Protein AF-A0A946HIW4-F1 (afdb_monomer)

Radius of gyration: 15.56 Å; Cα contacts (8 Å, |Δi|>4): 29; chains: 1; bounding box: 30×37×32 Å

Solvent-accessible surface area (backbone atoms only — not comparable to full-atom values): 4091 Å² total; per-residue (Å²): 133,84,91,70,84,82,82,84,50,53,65,54,46,50,55,52,50,52,54,44,25,74,74,37,68,69,44,40,54,49,42,71,73,71,46,86,69,80,72,85,83,73,73,80,61,68,70,48,52,50,52,62,58,73,52,55,100,54,71,89,90,113

pLDDT: mean 93.31, std 8.95, range [53.38, 98.56]

Foldseek 3Di:
DDPDDDDDDLVSQVVVLVVVCVVDVVSVVVCVVPPRDDDDDDDDDDVVVVVVVVCPPHDPVD

Sequence (62 aa):
MHSERIITAPACVCEGALWLANSEPRFAKALKLTGDLPLRRRPDGFAQLLSAIVSQQVSVAA

Secondary structure (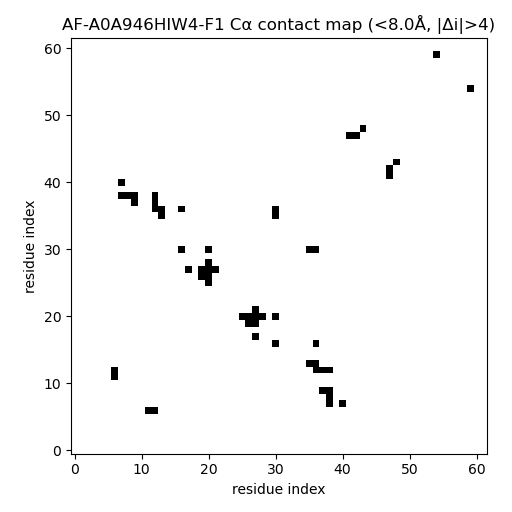DSSP, 8-state):
---PPP--SHHHHHHHHHHHHHH-HHHHHHHHHH-SPP------SHHHHHHHHHTTTS-TT-

Structure (mmCIF, N/CA/C/O backbone):
data_AF-A0A946HIW4-F1
#
_entry.id   AF-A0A946HIW4-F1
#
loop_
_atom_site.group_PDB
_atom_site.id
_atom_site.type_symbol
_atom_site.label_atom_id
_atom_site.label_alt_id
_atom_site.label_comp_id
_atom_site.label_asym_id
_atom_site.label_entity_id
_atom_site.label_seq_id
_atom_site.pdbx_PDB_ins_code
_atom_site.Cartn_x
_atom_site.Cartn_y
_atom_site.Cartn_z
_atom_site.occupancy
_atom_site.B_iso_or_equiv
_atom_site.auth_seq_id
_atom_site.auth_comp_id
_atom_site.auth_asym_id
_atom_site.auth_atom_id
_atom_site.pdbx_PDB_model_num
ATOM 1 N N . MET A 1 1 ? 9.470 -20.161 -5.589 1.00 53.38 1 MET A N 1
ATOM 2 C CA . MET A 1 1 ? 8.451 -19.134 -5.894 1.00 53.38 1 MET A CA 1
ATOM 3 C C . MET A 1 1 ? 7.566 -19.007 -4.673 1.00 53.38 1 MET A C 1
ATOM 5 O O . MET A 1 1 ? 7.039 -20.023 -4.242 1.00 53.38 1 MET A O 1
ATOM 9 N N . HIS A 1 2 ? 7.467 -17.822 -4.074 1.00 66.69 2 HIS A N 1
ATOM 10 C CA . HIS A 1 2 ? 6.527 -17.61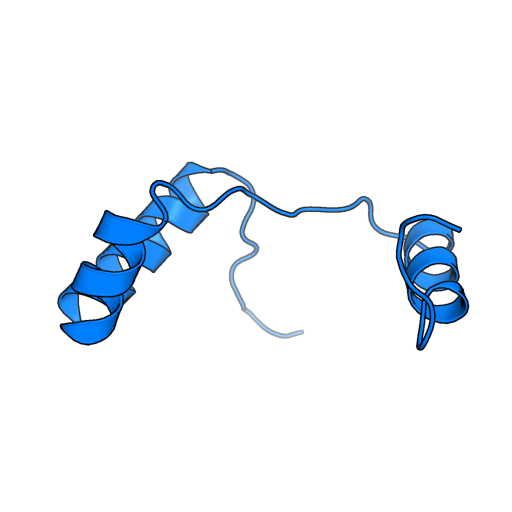3 -2.973 1.00 66.69 2 HIS A CA 1
ATOM 11 C C . HIS A 1 2 ? 5.110 -17.551 -3.554 1.00 66.69 2 HIS A C 1
ATOM 13 O O . HIS A 1 2 ? 4.883 -16.861 -4.544 1.00 66.69 2 HIS A O 1
ATOM 19 N N . SER A 1 3 ? 4.180 -18.307 -2.971 1.00 87.19 3 SER A N 1
ATOM 20 C CA . SER A 1 3 ? 2.782 -18.424 -3.420 1.00 87.19 3 SER A CA 1
ATOM 21 C C . SER A 1 3 ? 1.897 -17.288 -2.880 1.00 87.19 3 SER A C 1
ATOM 23 O O . SER A 1 3 ? 0.718 -17.486 -2.586 1.00 87.19 3 SER A O 1
ATOM 25 N N . GLU A 1 4 ? 2.470 -16.108 -2.673 1.00 89.56 4 GLU A N 1
ATOM 26 C CA . GLU A 1 4 ? 1.784 -14.993 -2.027 1.00 89.56 4 GLU A CA 1
ATOM 27 C C . GLU A 1 4 ? 0.920 -14.210 -3.024 1.00 89.56 4 GLU A C 1
ATOM 29 O O . GLU A 1 4 ? 1.255 -14.064 -4.202 1.00 89.56 4 GLU A O 1
ATOM 34 N N . ARG A 1 5 ? -0.218 -13.688 -2.546 1.00 94.06 5 ARG A N 1
ATOM 35 C CA . ARG A 1 5 ? -1.145 -12.894 -3.361 1.00 94.06 5 ARG A CA 1
ATOM 36 C C . ARG A 1 5 ? -0.577 -11.496 -3.616 1.00 94.06 5 ARG A C 1
ATOM 38 O O . ARG A 1 5 ? -0.301 -10.757 -2.675 1.00 94.06 5 ARG A O 1
ATOM 45 N N . ILE A 1 6 ? -0.531 -11.078 -4.880 1.00 93.06 6 ILE A N 1
ATOM 46 C CA . ILE A 1 6 ? -0.203 -9.695 -5.258 1.00 93.06 6 ILE A CA 1
ATOM 47 C C . ILE A 1 6 ? -1.416 -8.778 -5.026 1.00 93.06 6 ILE A C 1
ATOM 49 O O . ILE A 1 6 ? -2.525 -9.068 -5.473 1.00 93.06 6 ILE A O 1
ATOM 53 N N . ILE A 1 7 ? -1.199 -7.634 -4.372 1.00 95.69 7 ILE A N 1
ATOM 54 C CA . ILE A 1 7 ? -2.201 -6.570 -4.202 1.00 95.69 7 ILE A C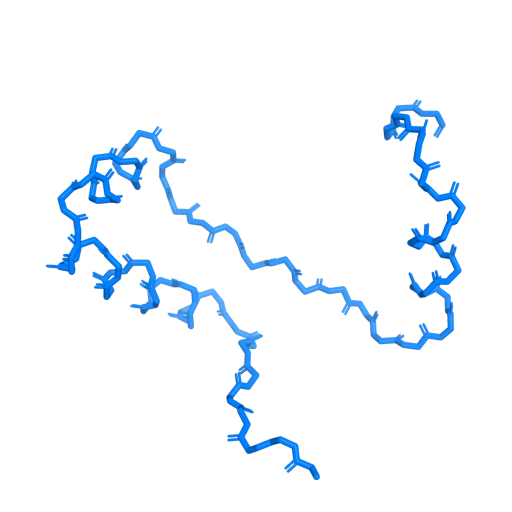A 1
ATOM 55 C C . ILE A 1 7 ? -2.258 -5.743 -5.488 1.00 95.69 7 ILE A C 1
ATOM 57 O O . ILE A 1 7 ? -1.298 -5.050 -5.825 1.00 95.69 7 ILE A O 1
ATOM 61 N N . THR A 1 8 ? -3.377 -5.801 -6.211 1.00 96.31 8 THR A N 1
ATOM 62 C CA . THR A 1 8 ? -3.482 -5.197 -7.550 1.00 96.31 8 THR A CA 1
ATOM 63 C C . THR A 1 8 ? -4.422 -4.001 -7.646 1.00 96.31 8 THR A C 1
ATOM 65 O O . THR A 1 8 ? -4.243 -3.201 -8.563 1.00 96.31 8 THR A O 1
ATOM 68 N N . ALA A 1 9 ? -5.365 -3.852 -6.711 1.00 96.69 9 ALA A N 1
ATOM 69 C CA . ALA A 1 9 ? -6.430 -2.851 -6.755 1.00 96.69 9 ALA A CA 1
ATOM 70 C C . ALA A 1 9 ? -6.692 -2.217 -5.372 1.00 96.69 9 ALA A C 1
ATOM 72 O O . ALA A 1 9 ? -6.371 -2.834 -4.352 1.00 96.69 9 ALA A O 1
ATOM 73 N N . PRO A 1 10 ? -7.329 -1.028 -5.304 1.00 97.62 10 PRO A N 1
ATOM 74 C CA . PRO A 1 10 ? -7.711 -0.397 -4.035 1.00 97.62 10 PRO A CA 1
ATOM 75 C C . PRO A 1 10 ? -8.563 -1.302 -3.134 1.00 97.62 10 PRO A C 1
ATOM 77 O O . PRO A 1 10 ? -8.374 -1.322 -1.921 1.00 97.62 10 PRO A O 1
ATOM 80 N N . ALA A 1 11 ? -9.434 -2.127 -3.725 1.00 97.81 11 ALA A N 1
ATOM 81 C CA . ALA A 1 11 ? -10.251 -3.090 -2.988 1.00 97.81 11 ALA A CA 1
ATOM 82 C C . ALA A 1 11 ? -9.410 -4.100 -2.185 1.00 97.81 11 ALA A C 1
ATOM 84 O O . ALA A 1 11 ? -9.767 -4.423 -1.057 1.00 97.81 11 ALA A O 1
ATOM 85 N N . CYS A 1 12 ? -8.260 -4.540 -2.712 1.00 97.81 12 CYS A N 1
ATOM 86 C CA . CYS A 1 12 ? -7.352 -5.443 -2.000 1.00 97.81 12 CYS A CA 1
ATOM 87 C C . CYS A 1 12 ? -6.732 -4.779 -0.759 1.00 97.81 12 CYS A C 1
ATOM 89 O O . CYS A 1 12 ? -6.447 -5.454 0.228 1.00 97.81 12 CYS A O 1
ATOM 91 N N . VAL A 1 13 ? -6.510 -3.461 -0.811 1.00 97.94 13 VAL A N 1
ATOM 92 C CA . VAL A 1 13 ? -5.991 -2.681 0.322 1.00 97.94 13 VAL A CA 1
ATOM 93 C C . VAL A 1 13 ? -7.082 -2.484 1.372 1.00 97.94 13 VAL 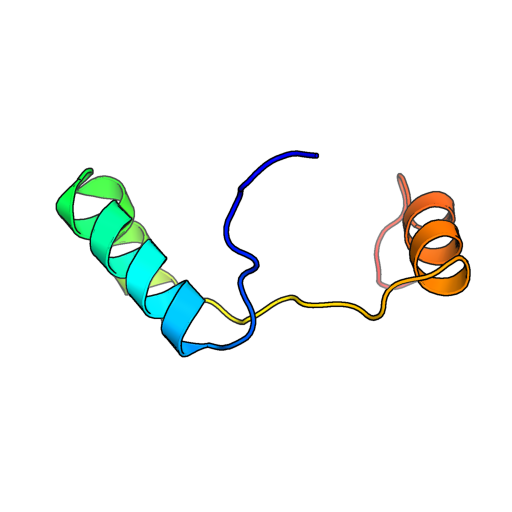A C 1
ATOM 95 O O . VAL A 1 13 ? -6.822 -2.681 2.555 1.00 97.94 13 VAL A O 1
ATOM 98 N N . CYS A 1 14 ? -8.306 -2.159 0.944 1.00 97.88 14 CYS A N 1
ATOM 99 C CA . CYS A 1 14 ? -9.462 -2.026 1.831 1.00 97.88 14 CYS A CA 1
ATOM 100 C C . CYS A 1 14 ? -9.754 -3.337 2.582 1.00 97.88 14 CYS A C 1
ATOM 102 O O . CYS A 1 14 ? -9.876 -3.333 3.804 1.00 97.88 14 CYS A O 1
ATOM 104 N N . GLU A 1 15 ? -9.754 -4.468 1.871 1.00 98.12 15 GLU A N 1
ATOM 105 C CA . GLU A 1 15 ? -9.885 -5.815 2.442 1.00 98.12 15 GLU A CA 1
ATOM 106 C C . GLU A 1 15 ? -8.870 -6.058 3.576 1.00 98.12 15 GLU A C 1
ATOM 108 O O . GLU A 1 15 ? -9.249 -6.422 4.691 1.00 98.12 15 GLU A O 1
ATOM 113 N N . GLY A 1 16 ? -7.583 -5.798 3.320 1.00 97.12 16 GLY A N 1
ATOM 114 C CA . GLY A 1 16 ? -6.527 -5.971 4.319 1.00 97.12 16 GLY A CA 1
ATOM 115 C C . GLY A 1 16 ? -6.643 -4.998 5.497 1.00 97.12 16 GLY A C 1
ATOM 116 O O . GLY A 1 16 ? -6.434 -5.389 6.645 1.00 97.12 16 GLY A O 1
ATOM 117 N N . ALA A 1 17 ? -7.020 -3.745 5.235 1.00 98.06 17 ALA A N 1
ATOM 118 C CA . ALA A 1 17 ? -7.218 -2.737 6.273 1.00 98.06 17 ALA A CA 1
ATOM 119 C C . ALA A 1 17 ? -8.366 -3.113 7.223 1.00 98.06 17 ALA A C 1
ATOM 121 O O . ALA A 1 17 ? -8.216 -2.995 8.440 1.00 98.06 17 ALA A O 1
ATOM 122 N N . LEU A 1 18 ? -9.478 -3.625 6.687 1.00 98.00 18 LEU A N 1
ATOM 123 C CA . LEU A 1 18 ? -10.603 -4.122 7.483 1.00 98.00 18 LEU A CA 1
ATOM 124 C C . LEU A 1 18 ? -10.213 -5.347 8.312 1.00 98.00 18 LEU A C 1
ATOM 126 O O . LEU A 1 18 ? -10.540 -5.417 9.496 1.00 98.00 18 LEU A O 1
ATOM 130 N N . TRP A 1 19 ? -9.470 -6.288 7.726 1.00 98.19 19 TRP A N 1
ATOM 131 C CA . TRP A 1 19 ? -8.978 -7.454 8.459 1.00 98.19 19 TRP A CA 1
ATOM 132 C C . TRP A 1 19 ? -8.087 -7.052 9.648 1.00 98.19 19 TRP A C 1
ATOM 134 O O . TRP A 1 19 ? -8.269 -7.557 10.759 1.00 98.19 19 TRP A O 1
ATOM 144 N N . LEU A 1 20 ? -7.179 -6.089 9.447 1.00 98.25 20 LEU A N 1
ATOM 145 C CA . LEU A 1 20 ? -6.319 -5.547 10.505 1.00 98.25 20 LEU A CA 1
ATOM 146 C C . LEU A 1 20 ? -7.124 -4.819 11.586 1.00 98.25 20 LEU A C 1
ATOM 148 O O . LEU A 1 20 ? -6.877 -5.028 12.771 1.00 98.25 20 LEU A O 1
ATOM 152 N N . ALA A 1 21 ? -8.098 -3.997 11.191 1.00 98.06 21 ALA A N 1
ATOM 153 C CA . ALA A 1 21 ? -8.962 -3.271 12.118 1.00 98.06 21 ALA A CA 1
ATOM 154 C C . ALA A 1 21 ? -9.801 -4.211 13.000 1.00 98.06 21 ALA A C 1
ATOM 156 O O . ALA A 1 21 ? -9.995 -3.925 14.180 1.00 98.06 21 ALA A O 1
ATOM 157 N N . ASN A 1 22 ? -10.252 -5.341 12.446 1.00 98.25 22 ASN A N 1
ATOM 158 C CA . ASN A 1 22 ? -10.963 -6.377 13.196 1.00 98.25 22 ASN A CA 1
ATOM 159 C C . ASN A 1 22 ? -10.040 -7.167 14.136 1.00 98.25 22 ASN A C 1
ATOM 161 O O . ASN A 1 22 ? -10.485 -7.623 15.186 1.00 98.25 22 ASN A O 1
ATOM 165 N N . SER A 1 23 ? -8.768 -7.333 13.765 1.00 98.56 23 SER A N 1
ATOM 166 C CA . SER A 1 23 ? -7.795 -8.121 14.533 1.00 98.56 23 SER A CA 1
ATOM 167 C C . SER A 1 23 ? -7.151 -7.342 15.687 1.00 98.56 23 SER A C 1
ATOM 169 O O . SER A 1 23 ? -6.835 -7.927 16.719 1.00 98.56 23 SER A O 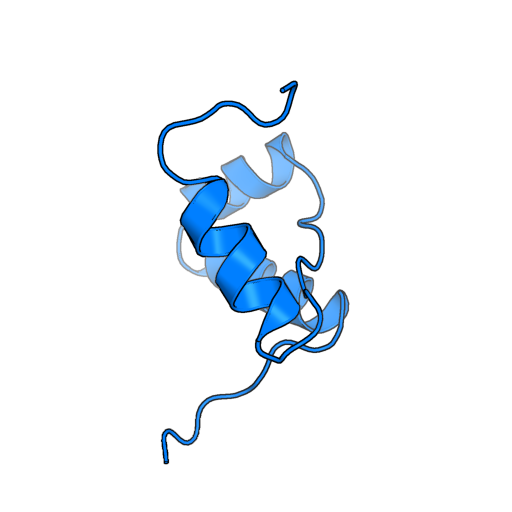1
ATOM 171 N N . GLU A 1 24 ? -6.948 -6.030 15.540 1.00 98.44 24 GLU A N 1
ATOM 172 C CA . GLU A 1 24 ? -6.308 -5.172 16.545 1.00 98.44 24 GLU A CA 1
ATOM 173 C C . GLU A 1 24 ? -7.017 -3.801 16.620 1.00 98.44 24 GLU A C 1
ATOM 175 O O . GLU A 1 24 ? -6.943 -3.008 15.672 1.00 98.44 24 GLU A O 1
ATOM 180 N N . PRO A 1 25 ? -7.661 -3.460 17.756 1.00 97.50 25 PRO A N 1
ATOM 181 C CA . PRO A 1 25 ? -8.439 -2.225 17.902 1.00 97.50 25 PRO A CA 1
ATOM 182 C C . PRO A 1 25 ? -7.666 -0.931 17.615 1.00 97.50 25 PRO A C 1
ATOM 184 O O . PRO A 1 25 ? -8.247 0.061 17.161 1.00 97.50 25 PRO A O 1
ATOM 187 N N . ARG A 1 26 ? -6.346 -0.902 17.847 1.00 98.50 26 ARG A N 1
ATOM 188 C CA . ARG A 1 26 ? -5.519 0.273 17.527 1.00 98.50 26 ARG A CA 1
ATOM 189 C C . ARG A 1 26 ? -5.460 0.550 16.026 1.00 98.50 26 ARG A C 1
ATOM 191 O O . ARG A 1 26 ? -5.393 1.719 15.647 1.00 98.50 26 ARG A O 1
ATOM 198 N N . PHE A 1 27 ? -5.553 -0.473 15.176 1.00 98.38 27 PHE A N 1
ATOM 199 C CA . PHE A 1 27 ? -5.614 -0.282 13.727 1.00 98.38 27 PHE A CA 1
ATOM 200 C C . PHE A 1 27 ? -6.962 0.271 13.272 1.00 98.38 27 PHE A C 1
ATOM 202 O O . PHE A 1 27 ? -6.977 1.136 12.401 1.00 98.38 27 PHE A O 1
ATOM 209 N N . ALA A 1 28 ? -8.073 -0.104 13.914 1.00 98.25 28 ALA A N 1
ATOM 210 C CA . ALA A 1 28 ? -9.368 0.528 13.652 1.00 98.25 28 ALA A CA 1
ATOM 211 C C . ALA A 1 28 ? -9.334 2.034 13.966 1.00 98.25 28 ALA A C 1
ATOM 213 O O . ALA A 1 28 ? -9.797 2.861 13.177 1.00 98.25 28 ALA A O 1
ATOM 214 N N . LYS A 1 29 ? -8.719 2.408 15.099 1.00 98.50 29 LYS A N 1
ATOM 215 C CA . LYS A 1 29 ? -8.510 3.819 15.455 1.00 98.50 29 LYS A CA 1
ATOM 216 C C . LYS A 1 29 ? -7.629 4.536 14.431 1.00 98.50 29 LYS A C 1
ATOM 218 O O . LYS A 1 29 ? -7.977 5.639 14.020 1.00 98.50 29 LYS A O 1
ATOM 223 N N . ALA A 1 30 ? -6.509 3.932 14.032 1.00 98.06 30 ALA A N 1
ATOM 224 C CA . ALA A 1 30 ? -5.606 4.515 13.044 1.00 98.06 30 ALA A CA 1
ATOM 225 C C . ALA A 1 30 ? -6.312 4.741 11.699 1.00 98.06 30 ALA A C 1
ATOM 227 O O . ALA A 1 30 ? -6.285 5.858 11.194 1.00 98.06 30 ALA A O 1
ATOM 228 N N . LEU A 1 31 ? -7.026 3.732 11.189 1.00 98.00 31 LEU A N 1
ATOM 229 C CA . LEU A 1 31 ? -7.760 3.805 9.924 1.00 98.00 31 LEU A CA 1
ATOM 230 C C . LEU A 1 31 ? -8.818 4.918 9.937 1.00 98.00 31 LEU A C 1
ATOM 232 O O . LEU A 1 31 ? -8.932 5.671 8.975 1.00 98.00 31 LEU A O 1
ATOM 236 N N . LYS A 1 32 ? -9.537 5.094 11.055 1.00 97.88 32 LYS A N 1
ATOM 237 C CA . LYS A 1 32 ? -10.500 6.195 11.215 1.00 97.88 32 LYS A CA 1
ATOM 238 C C . LYS A 1 32 ? -9.841 7.580 11.163 1.00 97.88 32 LYS A C 1
ATOM 240 O O . LYS A 1 32 ? -10.468 8.526 10.700 1.00 97.88 32 LYS A O 1
ATOM 245 N N . LEU A 1 33 ? -8.613 7.715 11.667 1.00 98.19 33 LEU A N 1
ATOM 246 C CA . LEU A 1 33 ? -7.885 8.989 11.691 1.00 98.19 33 LEU A CA 1
ATOM 247 C C . LEU A 1 33 ? -7.228 9.317 10.347 1.00 98.19 33 LEU A C 1
ATOM 249 O O . LEU A 1 33 ? -7.154 10.486 9.984 1.00 98.19 33 LEU A O 1
ATOM 253 N N . THR A 1 34 ? -6.733 8.309 9.627 1.00 96.88 34 THR A N 1
ATOM 254 C CA . THR A 1 34 ? -6.018 8.502 8.358 1.00 96.88 34 THR A CA 1
ATOM 255 C C . THR A 1 34 ? -6.928 8.469 7.133 1.00 96.88 34 THR A C 1
ATOM 257 O O . THR A 1 34 ? -6.538 8.991 6.092 1.00 96.88 34 THR A O 1
ATOM 260 N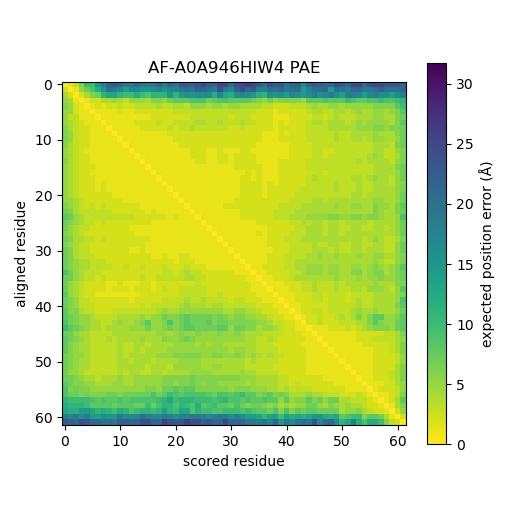 N . GLY A 1 35 ? -8.110 7.855 7.242 1.00 95.69 35 GLY A N 1
ATOM 261 C CA . GLY A 1 35 ? -8.974 7.542 6.105 1.00 95.69 35 GLY A CA 1
ATOM 262 C C . GLY A 1 35 ? -8.455 6.361 5.280 1.00 95.69 35 GLY A C 1
ATOM 263 O O . GLY A 1 35 ? -7.553 5.632 5.709 1.00 95.69 35 GLY A O 1
ATOM 264 N N . ASP A 1 36 ? -9.035 6.183 4.092 1.00 94.69 36 ASP A N 1
ATOM 265 C CA . ASP A 1 36 ? -8.721 5.074 3.191 1.00 94.69 36 ASP A CA 1
ATOM 266 C C . ASP A 1 36 ? -7.244 5.063 2.772 1.00 94.69 36 ASP A C 1
ATOM 268 O O . ASP A 1 36 ? -6.659 6.077 2.381 1.00 94.69 36 ASP A O 1
ATOM 272 N N . LEU A 1 37 ? -6.632 3.878 2.822 1.00 96.94 37 LEU A N 1
ATOM 273 C CA . LEU A 1 37 ? -5.230 3.701 2.458 1.00 96.94 37 LEU A CA 1
ATOM 274 C C . LEU A 1 37 ? -5.073 3.610 0.928 1.00 96.94 37 LEU A C 1
ATOM 276 O O . LEU A 1 37 ? -5.745 2.797 0.287 1.00 96.94 37 LEU A O 1
ATOM 280 N N . PRO A 1 38 ? -4.156 4.382 0.316 1.00 96.50 38 PRO A N 1
ATOM 281 C CA . PRO A 1 38 ? -3.974 4.366 -1.130 1.00 96.50 38 PRO A CA 1
ATOM 282 C C . PRO A 1 38 ? -3.222 3.115 -1.603 1.00 96.50 38 PRO A C 1
ATOM 284 O O . PRO A 1 38 ? -2.293 2.635 -0.949 1.00 96.50 38 PRO A O 1
ATOM 287 N N . LEU A 1 39 ? -3.542 2.648 -2.812 1.00 97.19 39 LEU A N 1
ATOM 288 C CA . LEU A 1 39 ? -2.745 1.642 -3.516 1.00 97.19 39 LEU A CA 1
ATOM 289 C C . LEU A 1 39 ? -1.419 2.260 -3.991 1.00 97.19 39 LEU A C 1
ATOM 291 O O . LEU A 1 39 ? -1.411 3.126 -4.861 1.00 97.19 39 LEU A O 1
ATOM 295 N N . ARG A 1 40 ? -0.285 1.787 -3.464 1.00 95.31 40 ARG A N 1
ATOM 296 C CA . ARG A 1 40 ? 1.059 2.285 -3.819 1.00 95.31 40 ARG A CA 1
ATOM 297 C C . ARG A 1 40 ? 1.830 1.308 -4.705 1.00 95.31 40 ARG A C 1
ATOM 299 O O . ARG A 1 40 ? 2.922 0.871 -4.351 1.00 95.31 40 ARG A O 1
ATOM 306 N N . ARG A 1 41 ? 1.261 0.951 -5.858 1.00 93.62 41 ARG A N 1
ATOM 307 C CA . ARG A 1 41 ? 1.983 0.163 -6.870 1.00 93.62 41 ARG A CA 1
ATOM 308 C C . ARG A 1 41 ? 2.873 1.075 -7.700 1.00 93.62 41 ARG A C 1
ATOM 310 O O . ARG A 1 41 ? 2.455 2.158 -8.098 1.00 93.62 41 ARG A O 1
ATOM 317 N N . ARG A 1 42 ? 4.087 0.613 -7.974 1.00 91.62 42 ARG A N 1
ATOM 318 C CA . ARG A 1 42 ? 5.006 1.236 -8.926 1.00 91.62 42 ARG A CA 1
ATOM 319 C C . ARG A 1 42 ? 5.259 0.264 -10.080 1.00 91.62 42 ARG A C 1
ATOM 321 O O . ARG A 1 42 ? 5.047 -0.933 -9.882 1.00 91.62 42 ARG A O 1
ATOM 328 N N . PRO A 1 43 ? 5.658 0.752 -11.264 1.00 90.94 43 PRO A N 1
ATOM 329 C CA . PRO A 1 43 ? 6.073 -0.119 -12.355 1.00 90.94 43 PRO A CA 1
ATOM 330 C C . PRO A 1 43 ? 7.225 -1.029 -11.925 1.00 90.94 43 PRO A C 1
ATOM 332 O O . PRO A 1 43 ? 8.080 -0.618 -11.139 1.00 90.94 43 PRO A O 1
ATOM 335 N N . ASP A 1 44 ? 7.260 -2.242 -12.463 1.00 89.06 44 ASP A N 1
ATOM 336 C CA . ASP A 1 44 ? 8.397 -3.140 -12.281 1.00 89.06 44 ASP A CA 1
ATOM 337 C C . ASP A 1 44 ? 9.602 -2.692 -13.130 1.00 89.06 44 ASP A C 1
ATOM 339 O O . ASP A 1 44 ? 9.527 -1.780 -13.958 1.00 89.06 44 ASP A O 1
ATOM 343 N N . GLY A 1 45 ? 10.730 -3.378 -12.949 1.00 93.81 45 GLY A N 1
ATOM 344 C CA . GLY A 1 45 ? 11.903 -3.250 -13.810 1.00 93.81 45 GLY A CA 1
ATOM 345 C C . GLY A 1 45 ? 13.008 -2.342 -13.270 1.00 93.81 45 GLY A C 1
ATOM 346 O O . GLY A 1 45 ? 12.931 -1.763 -12.184 1.00 93.81 45 GLY A O 1
ATOM 347 N N . PHE A 1 46 ? 14.086 -2.248 -14.053 1.00 95.81 46 PHE A N 1
ATOM 348 C CA . PHE A 1 46 ? 15.341 -1.634 -13.617 1.00 95.81 46 PHE A CA 1
ATOM 349 C C . PHE A 1 46 ? 15.203 -0.148 -13.268 1.00 95.81 46 PHE A C 1
ATOM 351 O O . PHE A 1 46 ? 15.797 0.302 -12.295 1.00 95.81 46 PHE A O 1
ATOM 358 N N . ALA A 1 47 ? 14.386 0.608 -14.006 1.00 95.06 47 ALA A N 1
ATOM 359 C CA . ALA A 1 47 ? 14.199 2.036 -13.750 1.00 95.06 47 ALA A CA 1
ATOM 360 C C . ALA A 1 47 ? 13.637 2.306 -12.343 1.00 95.06 47 ALA A C 1
ATOM 362 O O . ALA A 1 47 ? 14.117 3.197 -11.640 1.00 95.06 47 ALA A O 1
ATOM 363 N N . GLN A 1 48 ? 12.666 1.502 -11.894 1.00 94.94 48 GLN A N 1
ATOM 364 C CA . GLN A 1 48 ? 12.092 1.658 -10.560 1.00 94.94 48 GLN A CA 1
ATOM 3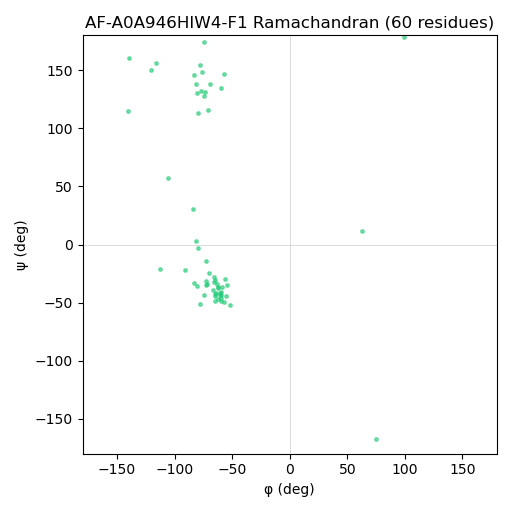65 C C . GLN A 1 48 ? 13.063 1.216 -9.459 1.00 94.94 48 GLN A C 1
ATOM 367 O O . GLN A 1 48 ? 13.081 1.825 -8.385 1.00 94.94 48 GLN A O 1
ATOM 372 N N . LEU A 1 49 ? 13.887 0.198 -9.729 1.00 94.81 49 LEU A N 1
ATOM 373 C CA . LEU A 1 49 ? 14.961 -0.224 -8.832 1.00 94.81 49 LEU A CA 1
ATOM 374 C C . LEU A 1 49 ? 16.028 0.869 -8.687 1.00 94.81 49 LEU A C 1
ATOM 376 O O . LEU A 1 49 ? 16.374 1.233 -7.567 1.00 94.81 49 LEU A O 1
ATOM 380 N N . LEU A 1 50 ? 16.499 1.435 -9.802 1.00 95.38 50 LEU A N 1
ATOM 381 C CA . LEU A 1 50 ? 17.464 2.534 -9.813 1.00 95.38 50 LEU A CA 1
ATOM 382 C C . LEU A 1 50 ? 16.938 3.732 -9.016 1.00 95.38 50 LEU A C 1
ATOM 384 O O . LEU A 1 50 ? 17.634 4.215 -8.127 1.00 95.38 50 LEU A O 1
ATOM 388 N N . SER A 1 51 ? 15.695 4.157 -9.276 1.00 92.88 51 SER A N 1
ATOM 389 C CA . SER A 1 51 ? 15.031 5.231 -8.523 1.00 92.88 51 SER A CA 1
ATOM 390 C C . SER A 1 51 ? 15.006 4.939 -7.018 1.00 92.88 51 SER A C 1
ATOM 392 O O . SER A 1 51 ? 15.348 5.806 -6.220 1.00 92.88 51 SER A O 1
ATOM 394 N N . ALA A 1 52 ? 14.671 3.710 -6.615 1.00 93.31 52 ALA A N 1
ATOM 395 C CA . ALA A 1 52 ? 14.647 3.333 -5.205 1.00 93.31 52 ALA A CA 1
ATOM 396 C C . ALA A 1 52 ? 16.034 3.350 -4.542 1.00 93.31 52 ALA A C 1
ATOM 398 O O . ALA A 1 52 ? 16.102 3.559 -3.335 1.00 93.31 52 ALA A O 1
ATOM 399 N N . ILE A 1 53 ? 17.116 3.127 -5.297 1.00 94.56 53 ILE A N 1
ATOM 400 C CA . ILE A 1 53 ? 18.497 3.159 -4.793 1.00 94.56 53 ILE A CA 1
ATOM 401 C C . ILE A 1 53 ? 18.984 4.598 -4.630 1.00 94.56 53 ILE A C 1
ATOM 403 O O . ILE A 1 53 ? 19.460 4.965 -3.560 1.00 94.56 53 ILE A O 1
ATOM 407 N N . VAL A 1 54 ? 18.846 5.427 -5.665 1.00 93.94 54 VAL A N 1
ATOM 408 C CA . VAL A 1 54 ? 19.375 6.802 -5.634 1.00 93.94 54 VAL A CA 1
ATOM 409 C C . VAL A 1 54 ? 18.604 7.710 -4.676 1.00 93.94 54 VAL A C 1
ATOM 411 O O . VAL A 1 54 ? 19.163 8.677 -4.175 1.00 93.94 54 VAL A O 1
ATOM 414 N N . SER A 1 55 ? 17.340 7.391 -4.382 1.00 93.19 55 SER A N 1
ATOM 415 C CA . SER A 1 55 ? 16.533 8.125 -3.401 1.00 93.19 55 SER A CA 1
ATOM 416 C C . SER A 1 55 ? 16.794 7.712 -1.945 1.00 93.19 55 SER A C 1
ATOM 418 O O . SER A 1 55 ? 16.122 8.208 -1.040 1.00 93.19 55 SER A O 1
ATOM 420 N N . GLN A 1 56 ? 17.730 6.798 -1.676 1.00 95.19 56 GLN A N 1
ATOM 421 C CA . GLN A 1 56 ? 18.065 6.424 -0.301 1.00 95.19 56 GLN A CA 1
ATOM 422 C C . GLN A 1 56 ? 18.768 7.581 0.417 1.00 95.19 56 GLN A C 1
ATOM 424 O O . GLN A 1 56 ? 19.642 8.233 -0.141 1.00 95.19 56 GLN A O 1
ATOM 429 N N . GLN A 1 57 ? 18.400 7.805 1.683 1.00 90.69 57 GLN A N 1
ATOM 430 C CA . GLN A 1 57 ? 18.973 8.834 2.570 1.00 90.69 57 GLN A CA 1
ATOM 431 C C . GLN A 1 57 ? 18.779 10.295 2.115 1.00 90.69 57 GLN A C 1
ATOM 433 O O . GLN A 1 57 ? 19.358 11.199 2.714 1.00 90.69 57 GLN A O 1
ATOM 438 N N . VAL A 1 58 ? 17.926 10.547 1.119 1.00 92.44 58 VAL A N 1
ATOM 439 C CA . VAL A 1 58 ? 17.588 11.894 0.636 1.00 92.44 58 VAL A CA 1
ATOM 440 C C . VAL A 1 58 ? 16.088 12.167 0.763 1.00 92.44 58 VAL A C 1
ATOM 442 O O . VAL A 1 58 ? 15.265 11.2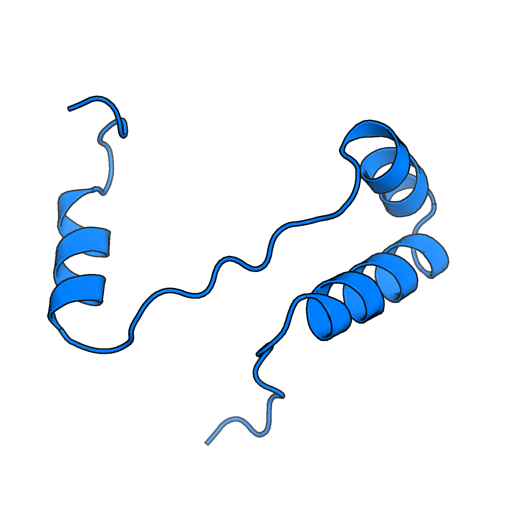50 0.729 1.00 92.44 58 VAL A O 1
ATOM 445 N N . SER A 1 59 ? 15.713 13.434 0.954 1.00 90.50 59 SER A N 1
ATOM 446 C CA . SER A 1 59 ? 14.306 13.843 0.978 1.00 90.50 59 SER A CA 1
ATOM 447 C C . SER A 1 59 ? 13.743 13.940 -0.446 1.00 90.50 59 SER A C 1
ATOM 449 O O . SER A 1 59 ? 14.472 14.151 -1.408 1.00 90.50 59 SER A O 1
ATOM 451 N N . VAL A 1 60 ? 12.423 13.781 -0.588 1.00 82.75 60 VAL A N 1
ATOM 452 C CA . VAL A 1 60 ? 11.735 13.719 -1.898 1.00 82.75 60 VAL A CA 1
ATOM 453 C C . VAL A 1 60 ? 11.666 15.080 -2.611 1.00 82.75 60 VAL A C 1
ATOM 455 O O . VAL A 1 60 ? 11.348 15.131 -3.790 1.00 82.75 60 VAL A O 1
ATOM 458 N N . ALA A 1 61 ? 11.942 16.185 -1.916 1.00 77.25 61 ALA A N 1
ATOM 459 C CA . ALA A 1 61 ? 11.844 17.532 -2.485 1.00 77.25 61 ALA A CA 1
ATOM 460 C C . ALA A 1 61 ? 13.053 17.945 -3.352 1.00 77.25 61 ALA A C 1
ATOM 462 O O . ALA A 1 61 ? 13.053 19.063 -3.865 1.00 77.25 61 ALA A O 1
ATOM 463 N N . ALA A 1 62 ? 14.076 17.090 -3.445 1.00 54.06 62 ALA A N 1
ATOM 464 C CA . ALA A 1 62 ? 15.312 17.330 -4.188 1.00 54.06 62 ALA A CA 1
ATOM 4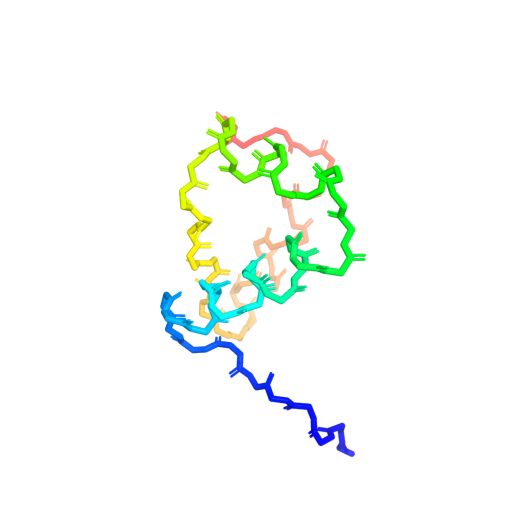65 C C . ALA A 1 62 ? 15.186 16.995 -5.682 1.00 54.06 62 ALA A C 1
ATOM 467 O O . ALA A 1 62 ? 14.437 16.048 -6.019 1.00 54.06 62 ALA A O 1
#

Nearest PDB structures (foldseek):
  8pn9-assembly1_C  TM=2.854E-01  e=7.326E+00  Homo sapiens

Mean predicted aligned error: 4.39 Å